Protein AF-A0A376FE60-F1 (afdb_monomer_lite)

pLDDT: mean 79.39, std 7.23, range [52.97, 88.19]

Sequence (76 aa):
MLLTTWAVATLNPSILGMIETLGGPVIAMILFLMPMYAIQKVPAMRKYSGHVSNVFVVIMGLIAISAIFYSLYTMF

Structure (mmCIF, N/CA/C/O backbone):
data_AF-A0A376FE60-F1
#
_entry.id   AF-A0A376FE60-F1
#
loop_
_atom_site.group_PDB
_atom_site.id
_atom_site.type_symbol
_atom_site.label_atom_id
_atom_site.label_alt_id
_atom_site.label_comp_id
_atom_site.label_asym_id
_atom_site.label_entity_id
_atom_site.label_seq_id
_atom_site.pdbx_PDB_ins_code
_atom_site.Cartn_x
_atom_site.Cartn_y
_atom_site.Cartn_z
_atom_site.occupancy
_atom_site.B_iso_or_equiv
_atom_site.auth_seq_id
_atom_site.auth_comp_id
_atom_site.auth_asym_id
_atom_site.auth_atom_id
_atom_site.pdbx_PDB_model_num
ATOM 1 N N . MET A 1 1 ? 29.123 -8.051 3.348 1.00 70.75 1 MET A N 1
ATOM 2 C CA . MET A 1 1 ? 27.908 -8.743 2.866 1.00 70.75 1 MET A CA 1
ATOM 3 C C . MET A 1 1 ? 26.700 -7.812 2.910 1.00 70.75 1 MET A C 1
ATOM 5 O O . MET A 1 1 ? 26.198 -7.484 1.853 1.00 70.75 1 MET A O 1
ATOM 9 N N . LEU A 1 2 ? 26.263 -7.288 4.059 1.00 84.06 2 LEU A N 1
ATOM 10 C CA . LEU A 1 2 ? 25.034 -6.470 4.129 1.00 84.06 2 LEU A CA 1
ATOM 11 C C . LEU A 1 2 ? 25.067 -5.205 3.235 1.00 84.06 2 LEU A C 1
ATOM 13 O O . LEU A 1 2 ? 24.215 -5.045 2.369 1.00 84.06 2 LEU A O 1
ATOM 17 N N . LEU A 1 3 ? 26.119 -4.384 3.345 1.00 87.88 3 LEU A N 1
ATOM 18 C CA . LEU A 1 3 ? 26.301 -3.178 2.51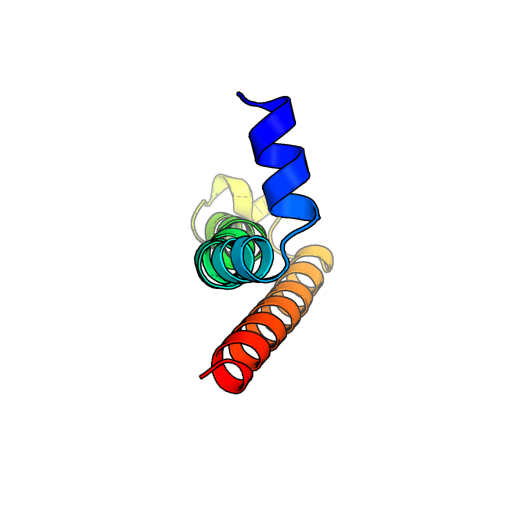5 1.00 87.88 3 LEU A CA 1
ATOM 19 C C . LEU A 1 3 ? 26.470 -3.487 1.020 1.00 87.88 3 LEU A C 1
ATOM 21 O O . LEU A 1 3 ? 25.902 -2.805 0.173 1.00 87.88 3 LEU A O 1
ATOM 25 N N . THR A 1 4 ? 27.224 -4.541 0.693 1.00 84.81 4 THR A N 1
ATOM 26 C CA . THR A 1 4 ? 27.459 -4.962 -0.695 1.00 84.81 4 THR A CA 1
ATOM 27 C C . THR A 1 4 ? 26.182 -5.486 -1.351 1.00 84.81 4 THR A C 1
ATOM 29 O O . THR A 1 4 ? 25.928 -5.175 -2.507 1.00 84.81 4 THR A O 1
ATOM 32 N N . THR A 1 5 ? 25.345 -6.230 -0.620 1.00 85.69 5 THR A N 1
ATOM 33 C CA . THR A 1 5 ? 24.080 -6.765 -1.164 1.00 85.69 5 THR A CA 1
ATOM 34 C C . THR A 1 5 ? 23.027 -5.668 -1.312 1.00 85.69 5 THR A C 1
ATOM 36 O O . THR A 1 5 ? 22.315 -5.645 -2.308 1.00 85.69 5 THR A O 1
ATOM 39 N N . TRP A 1 6 ? 22.965 -4.719 -0.371 1.00 86.44 6 TRP A N 1
ATOM 40 C CA . TRP A 1 6 ? 22.080 -3.553 -0.461 1.00 86.44 6 TRP A CA 1
ATOM 41 C C . TRP A 1 6 ? 22.404 -2.665 -1.670 1.00 86.44 6 TRP A C 1
ATOM 43 O O . TRP A 1 6 ? 21.507 -2.308 -2.436 1.00 86.44 6 TRP A O 1
ATOM 53 N N . ALA A 1 7 ? 23.688 -2.364 -1.888 1.00 88.19 7 ALA A N 1
ATOM 54 C CA . ALA A 1 7 ? 24.126 -1.575 -3.037 1.00 88.19 7 ALA A CA 1
ATOM 55 C C . ALA A 1 7 ? 23.779 -2.260 -4.371 1.00 88.19 7 ALA A C 1
ATOM 57 O O . ALA A 1 7 ? 23.216 -1.627 -5.262 1.00 88.19 7 ALA A O 1
ATOM 58 N N . VAL A 1 8 ? 24.047 -3.567 -4.493 1.00 86.19 8 VAL A N 1
ATOM 59 C CA . VAL A 1 8 ? 23.724 -4.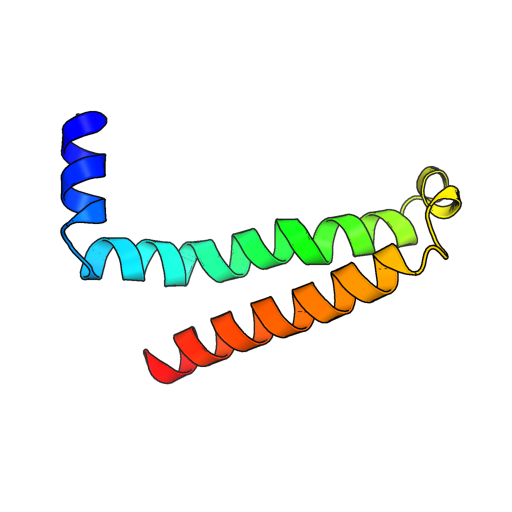343 -5.704 1.00 86.19 8 VAL A CA 1
ATOM 60 C C . VAL A 1 8 ? 22.213 -4.431 -5.935 1.00 86.19 8 VAL A C 1
ATOM 62 O O . VAL A 1 8 ? 21.768 -4.276 -7.068 1.00 86.19 8 VAL A O 1
ATOM 65 N N . ALA A 1 9 ? 21.417 -4.630 -4.881 1.00 83.38 9 ALA A N 1
ATOM 66 C CA . ALA A 1 9 ? 19.959 -4.682 -4.986 1.00 83.38 9 ALA A CA 1
ATOM 67 C C . ALA A 1 9 ? 19.346 -3.336 -5.406 1.00 83.38 9 ALA A C 1
ATOM 69 O O . ALA A 1 9 ? 18.356 -3.322 -6.127 1.00 83.38 9 ALA A O 1
ATOM 70 N N . THR A 1 10 ? 19.945 -2.215 -4.992 1.00 82.69 10 THR A N 1
ATOM 71 C CA . THR A 1 10 ? 19.469 -0.867 -5.351 1.00 82.69 10 THR A CA 1
ATOM 72 C C . THR A 1 10 ? 19.840 -0.500 -6.791 1.00 82.69 10 THR A C 1
ATOM 74 O O . THR A 1 10 ? 19.059 0.137 -7.490 1.00 82.69 10 THR A O 1
ATOM 77 N N . LEU A 1 11 ? 21.027 -0.908 -7.251 1.00 85.94 11 LEU A N 1
ATOM 78 C CA . LEU A 1 11 ? 21.514 -0.618 -8.605 1.00 85.94 11 LEU A CA 1
ATOM 79 C C . LEU A 1 11 ? 20.955 -1.567 -9.673 1.00 85.94 11 LEU A C 1
ATOM 81 O O . LEU A 1 11 ? 20.969 -1.218 -10.851 1.00 85.94 11 LEU A O 1
ATOM 85 N N . ASN A 1 12 ? 20.492 -2.762 -9.293 1.00 84.56 12 ASN A N 1
ATOM 86 C CA . ASN A 1 12 ? 19.954 -3.741 -10.231 1.00 84.56 12 ASN A CA 1
ATOM 87 C C . ASN A 1 12 ? 18.412 -3.754 -10.202 1.00 84.56 12 ASN A C 1
ATOM 89 O O . ASN A 1 12 ? 17.826 -4.387 -9.317 1.00 84.56 12 ASN A O 1
ATOM 93 N N . PRO A 1 13 ? 17.738 -3.122 -11.184 1.00 75.50 13 PRO A N 1
ATOM 94 C CA . PRO A 1 13 ? 16.280 -2.993 -11.193 1.00 75.50 13 PRO A CA 1
ATOM 95 C C . PRO A 1 13 ? 15.543 -4.340 -11.236 1.00 75.50 13 PRO A C 1
ATOM 97 O O . PRO A 1 13 ? 14.400 -4.417 -10.798 1.00 75.50 13 PRO A O 1
ATOM 100 N N . SER A 1 14 ? 16.191 -5.421 -11.689 1.00 82.25 14 SER A N 1
ATOM 101 C CA . SER A 1 14 ? 15.592 -6.764 -11.671 1.00 82.25 14 SER A CA 1
ATOM 102 C C . SER A 1 14 ? 15.415 -7.324 -10.254 1.00 82.25 14 SER A C 1
ATOM 104 O O . SER A 1 14 ? 14.387 -7.926 -9.954 1.00 82.25 14 SER A O 1
ATOM 106 N N . ILE A 1 15 ? 16.383 -7.091 -9.359 1.00 83.44 15 ILE A N 1
ATOM 107 C CA . ILE A 1 15 ? 16.328 -7.561 -7.968 1.00 83.44 15 ILE A CA 1
ATOM 108 C C . ILE A 1 15 ? 15.310 -6.728 -7.194 1.00 83.44 15 ILE A C 1
ATOM 110 O O . ILE A 1 15 ? 14.500 -7.284 -6.454 1.00 83.44 15 ILE A O 1
ATOM 114 N N . LEU A 1 16 ? 15.322 -5.408 -7.400 1.00 82.12 16 LEU A N 1
ATOM 115 C CA . LEU A 1 16 ? 14.346 -4.511 -6.791 1.00 82.12 16 LEU A CA 1
ATOM 116 C C . LEU A 1 16 ? 12.918 -4.872 -7.221 1.00 82.12 16 LEU A C 1
ATOM 118 O O . LEU A 1 16 ? 12.063 -5.068 -6.361 1.00 82.12 16 LEU A O 1
ATOM 122 N N . GLY A 1 17 ? 12.685 -5.085 -8.520 1.00 80.12 17 GLY A N 1
ATOM 123 C CA . GLY A 1 17 ? 11.381 -5.513 -9.031 1.00 80.12 17 GLY A CA 1
ATOM 124 C C . GLY A 1 17 ? 10.944 -6.885 -8.504 1.00 80.12 17 GLY A C 1
ATOM 125 O O . GLY A 1 17 ? 9.766 -7.094 -8.218 1.00 80.12 17 GLY A O 1
ATOM 126 N N . MET A 1 18 ? 11.877 -7.819 -8.286 1.00 82.44 18 MET A N 1
ATOM 127 C CA . MET A 1 18 ? 11.567 -9.118 -7.669 1.00 82.44 18 MET A CA 1
ATOM 128 C C . MET A 1 18 ? 11.144 -8.973 -6.195 1.00 82.44 18 MET A C 1
ATOM 130 O O . MET A 1 18 ? 10.249 -9.677 -5.727 1.00 82.44 18 MET A O 1
ATOM 134 N N . ILE A 1 19 ? 11.755 -8.041 -5.456 1.00 84.31 19 ILE A N 1
ATOM 135 C CA . ILE A 1 19 ? 11.365 -7.722 -4.074 1.00 84.31 19 ILE A CA 1
ATOM 136 C C . ILE A 1 19 ? 9.999 -7.033 -4.050 1.00 84.31 19 ILE A C 1
ATOM 138 O O . ILE A 1 19 ? 9.167 -7.363 -3.207 1.00 84.31 19 ILE A O 1
ATOM 142 N N . GLU A 1 20 ? 9.741 -6.103 -4.967 1.00 81.81 20 GLU A N 1
ATOM 143 C CA . GLU A 1 20 ? 8.468 -5.380 -5.042 1.00 81.81 20 GLU A CA 1
ATOM 144 C C . GLU A 1 20 ? 7.300 -6.288 -5.440 1.00 81.81 20 GLU A C 1
ATOM 146 O O . GLU A 1 20 ? 6.230 -6.203 -4.841 1.00 81.81 20 GLU A O 1
ATOM 151 N N . THR A 1 21 ? 7.500 -7.205 -6.385 1.00 80.88 21 THR A N 1
ATOM 152 C CA . THR A 1 21 ? 6.454 -8.149 -6.816 1.00 80.88 21 THR A CA 1
ATOM 153 C C . THR A 1 21 ? 6.077 -9.158 -5.736 1.00 80.88 21 THR A C 1
ATOM 155 O O . THR A 1 21 ? 4.895 -9.451 -5.560 1.00 80.88 21 THR A O 1
ATOM 158 N N . LEU A 1 22 ? 7.054 -9.673 -4.983 1.00 80.94 22 LEU A N 1
ATOM 159 C CA . LEU A 1 22 ? 6.809 -10.644 -3.910 1.00 80.94 22 LEU A CA 1
ATOM 160 C C . LEU A 1 22 ? 6.406 -9.973 -2.589 1.00 80.94 22 LEU A C 1
ATOM 162 O O . LEU A 1 22 ? 5.488 -10.425 -1.903 1.00 80.94 22 LEU A O 1
ATOM 166 N N . GLY A 1 23 ? 7.104 -8.904 -2.212 1.00 81.81 23 GLY A N 1
ATOM 167 C CA . GLY A 1 23 ? 6.943 -8.220 -0.931 1.00 81.81 23 GLY A CA 1
ATOM 168 C C . GLY A 1 23 ? 5.862 -7.143 -0.941 1.00 81.81 23 GLY A C 1
ATOM 169 O O . GLY A 1 23 ? 5.170 -6.976 0.062 1.00 81.81 23 GLY A O 1
ATOM 170 N N . GLY A 1 24 ? 5.672 -6.444 -2.061 1.00 82.75 24 GLY A N 1
ATOM 171 C CA . GLY A 1 24 ? 4.722 -5.337 -2.192 1.00 82.75 24 GLY A CA 1
ATOM 172 C C . GLY A 1 24 ? 3.291 -5.710 -1.795 1.00 82.75 24 GLY A C 1
ATOM 173 O O . GLY A 1 24 ? 2.746 -5.070 -0.890 1.00 82.75 24 GLY A O 1
ATOM 174 N N . PRO A 1 25 ? 2.685 -6.768 -2.374 1.00 81.38 25 PRO A N 1
ATOM 175 C CA . PRO A 1 25 ? 1.321 -7.171 -2.030 1.00 81.38 25 PRO A CA 1
ATOM 176 C C . PRO A 1 25 ? 1.168 -7.530 -0.547 1.00 81.38 25 PRO A C 1
ATOM 178 O O . PRO A 1 25 ? 0.203 -7.127 0.104 1.00 81.38 25 PRO A O 1
ATOM 181 N N . VAL A 1 26 ? 2.139 -8.262 0.007 1.00 85.00 2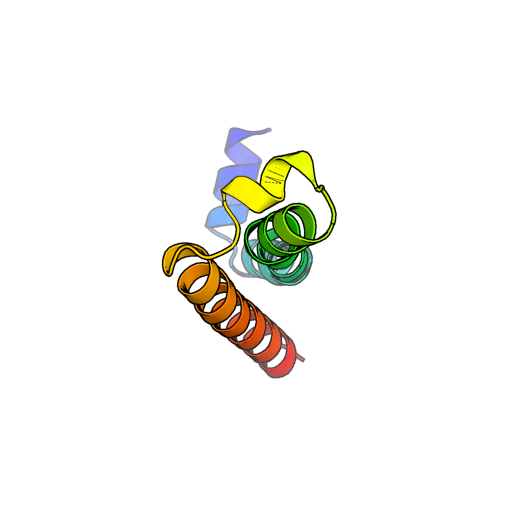6 VAL A N 1
ATOM 182 C CA . VAL A 1 26 ? 2.114 -8.731 1.400 1.00 85.00 26 VAL A CA 1
ATOM 183 C C . VAL A 1 26 ? 2.250 -7.561 2.372 1.00 85.00 26 VAL A C 1
ATOM 185 O O . VAL A 1 26 ? 1.452 -7.438 3.304 1.00 85.00 26 VAL A O 1
ATOM 188 N N . ILE A 1 27 ? 3.214 -6.668 2.139 1.00 87.06 27 ILE A N 1
ATOM 189 C CA . ILE A 1 27 ? 3.452 -5.492 2.983 1.00 87.06 27 ILE A CA 1
ATOM 190 C C . ILE A 1 27 ? 2.246 -4.547 2.936 1.00 87.06 27 IL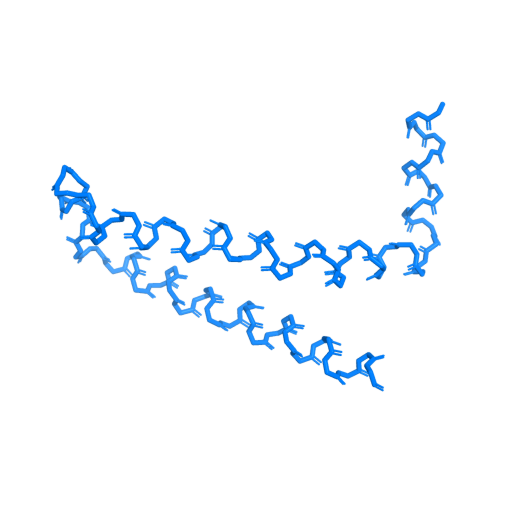E A C 1
ATOM 192 O O . ILE A 1 27 ? 1.806 -4.080 3.985 1.00 87.06 27 ILE A O 1
ATOM 196 N N . ALA A 1 28 ? 1.655 -4.312 1.760 1.00 84.94 28 ALA A N 1
ATOM 197 C CA . ALA A 1 28 ? 0.466 -3.472 1.633 1.00 84.94 28 ALA A CA 1
ATOM 198 C C . ALA A 1 28 ? -0.741 -4.054 2.386 1.00 84.94 28 ALA A C 1
ATOM 200 O O . ALA A 1 28 ? -1.437 -3.326 3.097 1.00 84.94 28 ALA A O 1
ATOM 201 N N . MET A 1 29 ? -0.969 -5.369 2.308 1.00 84.31 29 MET A N 1
ATOM 202 C CA . MET A 1 29 ? -2.035 -6.017 3.079 1.00 84.31 29 MET A CA 1
ATOM 203 C C . MET A 1 29 ? -1.816 -5.890 4.592 1.00 84.31 29 MET A C 1
ATOM 205 O O . MET A 1 29 ? -2.764 -5.609 5.330 1.00 84.31 29 MET A O 1
ATOM 209 N N . ILE A 1 30 ? -0.580 -6.054 5.066 1.00 86.19 30 ILE A N 1
ATOM 210 C CA . ILE A 1 30 ? -0.257 -5.925 6.493 1.00 86.19 30 ILE A CA 1
ATOM 211 C C . ILE A 1 30 ? -0.408 -4.472 6.959 1.00 86.19 30 ILE A C 1
ATOM 213 O O . ILE A 1 30 ? -0.995 -4.228 8.007 1.00 86.19 30 ILE A O 1
ATOM 217 N N . LEU A 1 31 ? 0.081 -3.498 6.194 1.00 84.50 31 LEU A N 1
ATOM 218 C CA . LEU A 1 31 ? 0.049 -2.094 6.608 1.00 84.50 31 LEU A CA 1
ATOM 219 C C . LEU A 1 31 ? -1.347 -1.473 6.520 1.00 84.50 31 LEU A C 1
ATOM 221 O O . LEU A 1 31 ? -1.699 -0.671 7.381 1.00 84.50 31 LEU A O 1
ATOM 225 N N . PHE A 1 32 ? -2.147 -1.834 5.513 1.00 81.44 32 PHE A N 1
ATOM 226 C CA . PHE A 1 32 ? -3.442 -1.191 5.276 1.00 81.44 32 PHE A CA 1
ATOM 227 C C . PHE A 1 32 ? -4.644 -2.038 5.707 1.00 81.44 32 PHE A C 1
ATOM 229 O O . PHE A 1 32 ? -5.568 -1.516 6.333 1.00 81.44 32 PHE A O 1
ATOM 236 N N . LEU A 1 33 ? -4.659 -3.342 5.406 1.00 79.44 33 LEU A N 1
ATOM 237 C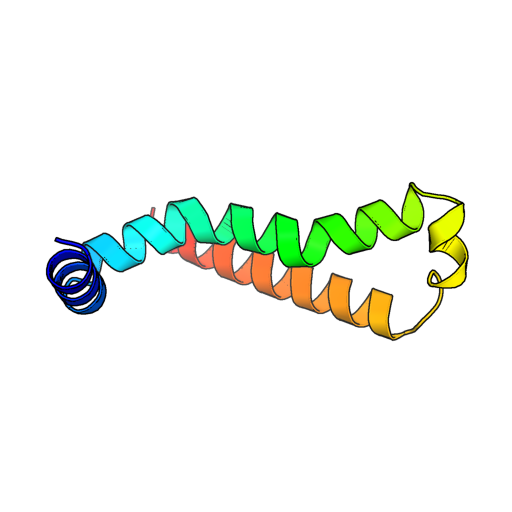 CA . LEU A 1 33 ? -5.815 -4.202 5.692 1.00 79.44 33 LEU A CA 1
ATOM 238 C C . LEU A 1 33 ? -5.831 -4.702 7.140 1.00 79.44 33 LEU A C 1
ATOM 240 O O . LEU A 1 33 ? -6.881 -4.690 7.784 1.00 79.44 33 LEU A O 1
ATOM 244 N N . MET A 1 34 ? -4.682 -5.138 7.665 1.00 83.50 34 MET A N 1
ATOM 245 C CA . MET A 1 34 ? -4.582 -5.702 9.016 1.00 83.50 34 MET A CA 1
ATOM 246 C C . MET A 1 34 ? -5.078 -4.758 10.124 1.00 83.50 34 MET A C 1
ATOM 248 O O . MET A 1 34 ? -5.888 -5.215 10.933 1.00 83.50 34 MET A O 1
ATOM 252 N N . PRO A 1 35 ? -4.675 -3.472 10.197 1.00 76.94 35 PRO A N 1
ATOM 253 C CA . PRO A 1 35 ? -5.158 -2.587 11.260 1.00 76.94 35 PRO A CA 1
ATOM 254 C C . PRO A 1 35 ? -6.669 -2.357 11.173 1.00 76.94 35 PRO A C 1
ATOM 256 O O . PRO A 1 35 ? -7.365 -2.371 12.188 1.00 76.94 35 PRO A O 1
ATOM 259 N N . MET A 1 36 ? -7.200 -2.234 9.957 1.00 79.06 36 MET A N 1
ATOM 260 C CA . MET A 1 36 ? -8.628 -2.043 9.718 1.00 79.06 36 MET A CA 1
ATOM 261 C C . MET A 1 36 ? -9.454 -3.271 10.106 1.00 79.06 36 MET A C 1
ATOM 263 O O . MET A 1 36 ? -10.490 -3.145 10.764 1.00 79.06 36 MET A O 1
ATOM 267 N N . TYR A 1 37 ? -8.956 -4.464 9.782 1.00 79.81 37 TYR A N 1
ATOM 268 C CA . TYR A 1 37 ? -9.548 -5.724 10.221 1.00 79.81 37 TYR A CA 1
ATOM 269 C C . TYR A 1 37 ? -9.484 -5.886 11.747 1.00 79.81 37 TYR A C 1
ATOM 271 O O . TYR A 1 37 ? -10.461 -6.294 12.381 1.00 79.81 37 TYR A O 1
ATOM 279 N N . ALA A 1 38 ? -8.356 -5.522 12.360 1.00 79.75 38 ALA A N 1
ATOM 280 C CA . ALA A 1 38 ? -8.153 -5.633 13.799 1.00 79.75 38 ALA A CA 1
ATOM 281 C C . ALA A 1 38 ? -9.109 -4.725 14.593 1.00 79.75 38 ALA A C 1
ATOM 283 O O . ALA A 1 38 ? -9.674 -5.169 15.594 1.00 79.75 38 ALA A O 1
ATOM 284 N N . ILE A 1 39 ? -9.364 -3.499 14.120 1.00 76.94 39 ILE A N 1
ATOM 285 C CA . ILE A 1 39 ? -10.321 -2.565 14.741 1.00 76.94 39 ILE A CA 1
ATOM 286 C C . ILE A 1 39 ? -11.752 -3.130 14.745 1.00 76.94 39 ILE A C 1
ATOM 288 O O . ILE A 1 39 ? -12.492 -2.916 15.707 1.00 76.94 39 ILE A O 1
ATOM 292 N N . GLN A 1 40 ? -12.151 -3.861 13.698 1.00 72.81 40 GLN A N 1
ATOM 293 C CA . GLN A 1 40 ? -13.480 -4.480 13.622 1.00 72.81 40 GLN A CA 1
ATOM 294 C C . GLN A 1 40 ? -13.591 -5.752 14.472 1.00 72.81 40 GLN A C 1
ATOM 296 O O . GLN A 1 40 ? -14.629 -5.985 15.094 1.00 72.81 40 GLN A O 1
ATOM 301 N N . LYS A 1 41 ? -12.536 -6.574 14.509 1.00 76.94 41 LYS A N 1
ATOM 302 C CA . LYS A 1 41 ? -12.562 -7.883 15.177 1.00 76.94 41 LYS A CA 1
ATOM 303 C C . LYS A 1 41 ? -12.294 -7.812 16.679 1.00 76.94 41 LYS A C 1
ATOM 305 O O . LYS A 1 41 ? -12.817 -8.637 17.424 1.00 76.94 41 LYS A O 1
ATOM 310 N N . VAL A 1 42 ? -11.498 -6.846 17.139 1.00 79.06 42 VAL A N 1
ATOM 311 C CA . VAL A 1 42 ? -11.134 -6.722 18.555 1.00 79.06 42 VAL A CA 1
ATOM 312 C C . VAL A 1 42 ? -12.059 -5.712 19.244 1.00 79.06 42 VAL A C 1
ATOM 314 O O . VAL A 1 42 ? -11.949 -4.510 18.994 1.00 79.06 42 VAL A O 1
ATOM 317 N N . PRO A 1 43 ? -12.947 -6.145 20.161 1.00 65.56 43 PRO A N 1
ATOM 318 C CA . PRO A 1 43 ? -13.913 -5.258 20.812 1.00 65.56 43 PRO A CA 1
ATOM 319 C C . PRO A 1 43 ? -13.250 -4.139 21.629 1.00 65.56 43 PRO A C 1
ATOM 321 O O . PRO A 1 43 ? -13.781 -3.033 21.676 1.00 65.56 43 PRO A O 1
ATOM 324 N N . ALA A 1 44 ? -12.051 -4.372 22.177 1.00 75.19 44 ALA A N 1
ATOM 325 C CA . ALA A 1 44 ? -11.262 -3.345 22.864 1.00 75.19 44 ALA A CA 1
ATOM 326 C C . ALA A 1 44 ? -10.772 -2.214 21.931 1.00 75.19 44 ALA A C 1
ATOM 328 O O . ALA A 1 44 ? -10.543 -1.097 22.389 1.00 75.19 44 ALA A O 1
ATOM 329 N N . MET A 1 45 ? -10.655 -2.468 20.620 1.00 68.56 45 MET A N 1
ATOM 330 C CA . MET A 1 45 ? -10.249 -1.472 19.619 1.00 68.56 45 MET A CA 1
ATOM 331 C C . MET A 1 45 ? -11.432 -0.772 18.937 1.00 68.56 45 MET A C 1
ATOM 333 O O . MET A 1 45 ? -11.228 0.221 18.239 1.00 68.56 45 MET A O 1
ATOM 337 N N . ARG A 1 46 ? -12.681 -1.187 19.205 1.00 67.62 46 ARG A N 1
ATOM 338 C CA . ARG A 1 46 ? -13.885 -0.522 18.667 1.00 67.62 46 ARG A CA 1
ATOM 339 C C . ARG A 1 46 ? -14.043 0.926 19.131 1.00 67.62 46 ARG A C 1
ATOM 341 O O . ARG A 1 46 ? -14.705 1.692 18.440 1.00 67.62 46 ARG A O 1
ATOM 348 N N . LYS A 1 47 ? -13.383 1.329 20.224 1.00 67.12 47 LYS A N 1
ATOM 349 C CA . LYS A 1 47 ? -13.279 2.738 20.654 1.00 67.12 47 LYS A CA 1
ATOM 350 C C . LYS A 1 47 ? -12.615 3.633 19.594 1.00 67.12 47 LYS A C 1
ATOM 352 O O . LYS A 1 47 ? -12.907 4.822 19.534 1.00 67.12 47 LYS A O 1
ATOM 357 N N . TYR A 1 48 ? -11.757 3.063 18.747 1.00 66.81 48 TYR A N 1
ATOM 358 C CA . TYR A 1 48 ? -11.151 3.750 17.603 1.00 66.81 48 TYR A CA 1
ATOM 359 C C . TYR A 1 48 ? -11.961 3.572 16.310 1.00 66.81 48 TYR A C 1
ATOM 361 O O . TYR A 1 48 ? -11.691 4.253 15.319 1.00 66.81 48 TYR A O 1
ATOM 369 N N . SER A 1 49 ? -12.979 2.699 16.301 1.00 58.75 49 SER A N 1
ATOM 370 C CA . SER A 1 49 ? -13.889 2.551 15.162 1.00 58.75 49 SER A CA 1
ATOM 371 C C . SER A 1 49 ? -14.813 3.770 15.067 1.00 58.75 49 SER A C 1
ATOM 373 O O . SER A 1 49 ? -15.370 4.204 16.071 1.00 58.75 49 SER A O 1
ATOM 375 N N . GLY A 1 50 ? -14.934 4.348 13.869 1.00 63.12 50 GLY A N 1
ATOM 376 C CA . GLY A 1 50 ? -15.776 5.523 13.607 1.00 63.12 50 GLY A CA 1
ATOM 377 C C . GLY A 1 50 ? -15.022 6.818 13.291 1.00 63.12 50 GLY A C 1
ATOM 378 O O . GLY A 1 50 ? -15.645 7.780 12.858 1.00 63.12 50 GLY A O 1
ATOM 379 N N . HIS A 1 51 ? -13.693 6.858 13.432 1.00 72.62 51 HIS A N 1
ATOM 380 C CA . HIS A 1 51 ? -12.917 8.015 12.979 1.00 72.62 51 HIS A CA 1
ATOM 381 C C . HIS A 1 51 ? -12.835 8.038 11.450 1.00 72.62 51 HIS A C 1
ATOM 383 O O . HIS A 1 51 ? -12.560 7.011 10.830 1.00 72.62 51 HIS A O 1
ATOM 389 N N . VAL A 1 52 ? -12.990 9.220 10.843 1.00 72.81 52 VAL A N 1
ATOM 390 C CA . VAL A 1 52 ? -12.836 9.434 9.387 1.00 72.81 52 VAL A CA 1
ATOM 391 C C . VAL A 1 52 ? -11.484 8.909 8.879 1.00 72.81 52 VAL A C 1
ATOM 393 O O . VAL A 1 52 ? -11.393 8.393 7.768 1.00 72.81 52 VAL A O 1
ATOM 396 N N . SER A 1 53 ? -10.459 8.941 9.736 1.00 74.81 53 SER A N 1
ATOM 397 C CA . SER A 1 53 ? -9.135 8.365 9.473 1.00 74.81 53 SER A CA 1
ATOM 398 C C . SER A 1 53 ? -9.189 6.886 9.061 1.00 74.81 53 SER A C 1
ATOM 400 O O . SER A 1 53 ? -8.503 6.484 8.129 1.00 74.81 53 SER A O 1
ATOM 402 N N . ASN A 1 54 ? -10.070 6.078 9.659 1.00 77.38 54 ASN A N 1
ATOM 403 C CA . ASN A 1 54 ? -10.210 4.666 9.296 1.00 77.38 54 ASN A CA 1
ATOM 404 C C . ASN A 1 54 ? -10.707 4.496 7.854 1.00 77.38 54 ASN A C 1
ATOM 406 O O . ASN A 1 54 ? -10.205 3.654 7.116 1.00 77.38 54 ASN A O 1
ATOM 410 N N . VAL A 1 55 ? -11.674 5.315 7.435 1.00 79.75 55 VAL A N 1
ATOM 411 C CA . VAL A 1 55 ? -12.186 5.294 6.057 1.00 79.75 55 VAL A CA 1
ATOM 412 C C . VAL A 1 55 ? -11.095 5.734 5.082 1.00 79.75 55 VAL A C 1
ATOM 414 O O . VAL A 1 55 ? -10.899 5.088 4.055 1.00 79.75 55 VAL A O 1
ATOM 417 N N . PHE A 1 56 ? -10.329 6.771 5.434 1.00 83.06 56 PHE A N 1
ATOM 418 C CA . PHE A 1 56 ? -9.185 7.222 4.643 1.00 83.06 56 PHE A CA 1
ATOM 419 C C . PHE A 1 56 ? -8.130 6.118 4.464 1.00 83.06 56 PHE A C 1
ATOM 421 O O . PHE A 1 56 ? -7.701 5.863 3.340 1.00 83.06 56 PHE A O 1
ATOM 428 N N . VAL A 1 57 ? -7.760 5.415 5.540 1.00 83.25 57 VAL A N 1
ATOM 429 C CA . VAL A 1 57 ? -6.779 4.317 5.494 1.00 83.25 57 VAL A CA 1
ATOM 430 C C . VAL A 1 57 ? -7.270 3.161 4.619 1.00 83.25 57 VAL A C 1
ATOM 432 O O . VAL A 1 57 ? -6.485 2.628 3.838 1.00 83.25 57 VAL A O 1
ATOM 435 N N . VAL A 1 58 ? -8.558 2.801 4.683 1.00 82.44 58 VAL A N 1
ATOM 436 C CA . VAL A 1 58 ? -9.133 1.760 3.808 1.00 82.44 58 VAL A CA 1
ATOM 437 C C . VAL A 1 58 ? -9.088 2.180 2.340 1.00 82.44 58 VAL A C 1
ATOM 439 O O . VAL A 1 58 ? -8.685 1.380 1.500 1.00 82.44 58 VAL A O 1
ATOM 442 N N . ILE A 1 59 ? -9.468 3.421 2.020 1.00 86.50 59 ILE A N 1
ATOM 443 C CA . ILE A 1 59 ? -9.460 3.927 0.639 1.00 86.50 59 ILE A CA 1
ATOM 444 C C . ILE A 1 59 ? -8.031 3.968 0.090 1.00 86.50 59 ILE A C 1
ATOM 446 O O . ILE A 1 59 ? -7.777 3.445 -0.993 1.00 86.50 59 ILE A O 1
ATOM 450 N N . MET A 1 60 ? -7.084 4.526 0.846 1.00 86.62 60 MET A N 1
ATOM 451 C CA . MET A 1 60 ? -5.672 4.553 0.450 1.00 86.62 60 MET A CA 1
ATOM 452 C C . MET A 1 60 ? -5.093 3.144 0.313 1.00 86.62 60 MET A C 1
ATOM 454 O O . MET A 1 60 ? -4.352 2.878 -0.630 1.00 86.62 60 MET A O 1
ATOM 458 N N . GLY A 1 61 ? -5.481 2.227 1.200 1.00 85.31 61 GLY A N 1
ATOM 459 C CA . GLY A 1 61 ? -5.126 0.816 1.107 1.00 85.31 61 GLY A CA 1
ATOM 460 C C . GLY A 1 61 ? -5.642 0.156 -0.167 1.00 85.31 61 GLY A C 1
ATOM 461 O O . GLY A 1 61 ? -4.884 -0.530 -0.845 1.00 85.31 61 GLY A O 1
ATOM 462 N N . LEU A 1 62 ? -6.900 0.402 -0.539 1.00 85.75 62 LEU A N 1
ATOM 463 C CA . LEU A 1 62 ? -7.484 -0.098 -1.787 1.00 85.75 62 LEU A CA 1
ATOM 464 C C . LEU A 1 62 ? -6.780 0.469 -3.025 1.00 85.75 62 LEU A C 1
ATOM 466 O O . LEU A 1 62 ? -6.530 -0.280 -3.969 1.00 85.75 62 LEU A O 1
ATOM 470 N N . ILE A 1 63 ? -6.421 1.756 -3.018 1.00 86.44 63 ILE A N 1
ATOM 471 C CA . ILE A 1 63 ? -5.647 2.382 -4.101 1.00 86.44 63 ILE A CA 1
ATOM 472 C C . ILE A 1 63 ? -4.259 1.738 -4.203 1.00 86.44 63 ILE A C 1
ATOM 474 O O . ILE A 1 63 ? -3.846 1.355 -5.295 1.00 86.44 63 ILE A O 1
ATOM 478 N N . ALA A 1 64 ? -3.561 1.564 -3.077 1.00 85.50 64 ALA A N 1
ATOM 479 C CA . ALA A 1 64 ? -2.237 0.944 -3.040 1.00 85.50 64 ALA A CA 1
ATOM 480 C C . ALA A 1 64 ? -2.271 -0.511 -3.533 1.00 85.50 64 ALA A C 1
ATOM 482 O O . ALA A 1 64 ? -1.452 -0.906 -4.360 1.00 85.50 64 ALA A O 1
ATOM 483 N N . ILE A 1 65 ? -3.255 -1.293 -3.084 1.00 84.50 65 ILE A N 1
ATOM 484 C CA . ILE A 1 65 ? -3.461 -2.672 -3.540 1.00 84.50 65 ILE A CA 1
ATOM 485 C C . ILE A 1 65 ? -3.758 -2.693 -5.039 1.00 84.50 65 ILE A C 1
ATOM 487 O O . ILE A 1 65 ? -3.157 -3.483 -5.757 1.00 84.50 65 ILE A O 1
ATOM 491 N N . SER A 1 66 ? -4.618 -1.797 -5.530 1.00 84.56 66 SER A N 1
ATOM 492 C CA . SER A 1 66 ? -4.937 -1.702 -6.960 1.00 84.56 66 SER A CA 1
ATOM 493 C C . SER A 1 66 ? -3.707 -1.350 -7.799 1.00 84.56 66 SER A C 1
ATOM 495 O O . SER A 1 66 ? -3.498 -1.952 -8.848 1.00 84.56 66 SER A O 1
ATOM 497 N N . ALA A 1 67 ? -2.856 -0.433 -7.329 1.00 83.75 67 ALA A N 1
ATOM 498 C CA . ALA A 1 67 ? -1.606 -0.079 -8.000 1.00 83.75 67 ALA A CA 1
ATOM 499 C C . ALA A 1 67 ? -0.621 -1.259 -8.048 1.00 83.75 67 ALA A C 1
ATOM 501 O O . ALA A 1 67 ? -0.007 -1.507 -9.084 1.00 83.75 67 ALA A O 1
ATOM 502 N N . ILE A 1 68 ? -0.507 -2.023 -6.958 1.00 82.94 68 ILE A N 1
ATOM 503 C CA . ILE A 1 68 ? 0.344 -3.218 -6.903 1.00 82.94 68 ILE A CA 1
ATOM 504 C C . ILE A 1 68 ? -0.199 -4.317 -7.819 1.00 82.94 68 ILE A C 1
ATOM 506 O O . ILE A 1 68 ? 0.570 -4.904 -8.571 1.00 82.94 68 ILE A O 1
ATOM 510 N N . PHE A 1 69 ? -1.509 -4.575 -7.802 1.00 81.25 69 PHE A N 1
ATOM 511 C CA . PHE A 1 69 ? -2.135 -5.540 -8.710 1.00 81.25 69 PHE A CA 1
ATOM 512 C C . PHE A 1 69 ? -1.977 -5.130 -10.174 1.00 81.25 69 PHE A C 1
ATOM 514 O O . PHE A 1 69 ? -1.708 -5.987 -11.009 1.00 81.25 69 PHE A O 1
ATOM 521 N N . TYR A 1 70 ? -2.100 -3.838 -10.488 1.00 81.00 70 TYR A N 1
ATOM 522 C CA . TYR A 1 70 ? -1.871 -3.324 -11.837 1.00 81.00 70 TYR A CA 1
ATOM 523 C C . TYR A 1 70 ? -0.407 -3.478 -12.263 1.00 81.00 70 TYR A C 1
ATOM 525 O O . TYR A 1 70 ? -0.138 -3.902 -13.384 1.00 81.00 70 TYR A O 1
ATOM 533 N N . SER A 1 71 ? 0.538 -3.191 -11.363 1.00 75.81 71 SER A N 1
ATOM 534 C CA . SER A 1 71 ? 1.969 -3.421 -11.589 1.00 75.81 71 SER A CA 1
ATOM 535 C C . SER A 1 71 ? 2.263 -4.905 -11.835 1.00 75.81 71 SER A C 1
ATOM 537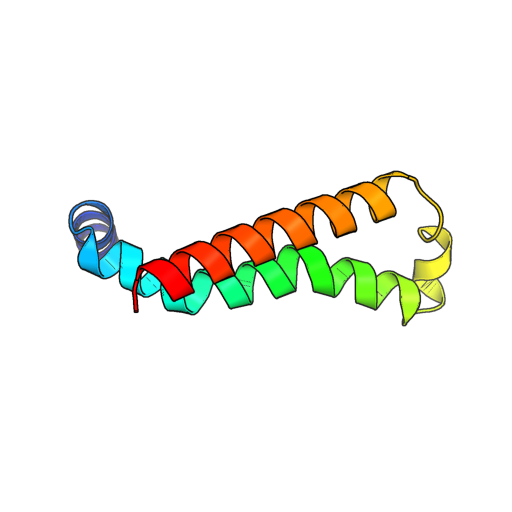 O O . SER A 1 71 ? 2.924 -5.249 -12.809 1.00 75.81 71 SER A O 1
ATOM 539 N N . LEU A 1 72 ? 1.679 -5.796 -11.024 1.00 75.06 72 LEU A N 1
ATOM 540 C CA . LEU A 1 72 ? 1.814 -7.244 -11.175 1.00 75.06 72 LEU A CA 1
ATOM 541 C C . LEU A 1 72 ? 1.218 -7.735 -12.504 1.00 75.06 72 LEU A C 1
ATOM 543 O O . LEU A 1 72 ? 1.847 -8.527 -13.192 1.00 75.06 72 LEU A O 1
ATOM 547 N N . TYR A 1 73 ? 0.030 -7.248 -12.877 1.00 73.25 73 TYR A N 1
ATOM 548 C CA . TYR A 1 73 ? -0.633 -7.597 -14.137 1.00 73.25 73 TYR A CA 1
ATOM 549 C C . TYR A 1 73 ? 0.121 -7.071 -15.361 1.00 73.25 73 TYR A C 1
ATOM 551 O O . TYR A 1 73 ? 0.178 -7.754 -16.369 1.00 73.25 73 TYR A O 1
ATOM 559 N N . THR A 1 74 ? 0.705 -5.874 -15.281 1.00 72.56 74 THR A N 1
ATOM 560 C CA . THR A 1 74 ? 1.499 -5.286 -16.376 1.00 72.56 74 THR A CA 1
ATOM 561 C C . THR A 1 74 ? 2.866 -5.967 -16.525 1.00 72.56 74 THR A C 1
ATOM 563 O O . THR A 1 74 ? 3.481 -5.888 -17.584 1.00 72.56 74 THR A O 1
ATOM 566 N N . MET A 1 75 ? 3.366 -6.601 -15.461 1.00 63.25 75 MET A N 1
ATOM 567 C CA . MET A 1 75 ? 4.644 -7.316 -15.451 1.00 63.25 75 MET A CA 1
ATOM 568 C C . MET A 1 75 ? 4.542 -8.769 -15.953 1.00 63.25 75 MET A C 1
ATOM 570 O O . MET A 1 75 ? 5.574 -9.348 -16.298 1.00 63.25 75 MET A O 1
ATOM 574 N N . PHE A 1 76 ? 3.335 -9.345 -15.988 1.00 52.97 76 PHE A N 1
ATOM 575 C CA . PHE A 1 76 ? 3.028 -10.639 -16.616 1.00 52.97 76 PHE A CA 1
ATOM 576 C C . PHE A 1 76 ? 2.615 -10.465 -18.081 1.00 52.97 76 PHE A C 1
ATOM 578 O O . PHE A 1 76 ? 2.946 -11.376 -18.875 1.00 52.97 76 PHE A O 1
#

Secondary structure (DSSP, 8-state):
-HHHHHHHHHH-HHHHHHHHHHHHHHHHIIIIIHHHHHHHH-GGGGGGTT-HHHHHHHHHHHHHHHHHHHHHHHH-

Radius of gyration: 16.57 Å; chains: 1; bounding box: 44×20×40 Å

InterPro domains:
  IPR018227 Amino acid/polyamine transporter 2 [PTHR35334] (1-72)

Organism: Enterobacter asburiae (NCBI:txid61645)

Foldseek 3Di:
DVVVVVVCCVPDVVNVVVCCLVVQLVVLCVQQVVVLVCCVPPPVNVVVPPDVVNVVSNVVSVVSNVVSVVVNVVVD